Protein AF-A0A7S3XIJ3-F1 (afdb_monomer)

Nearest PDB structures (foldseek):
  4q20-assembly1_B  TM=5.653E-01  e=4.670E+00  Caulobacter vibrioides CB15

Solvent-accessible surface area (backbone atoms only — not comparable to full-atom values): 7929 Å² total; per-residue (Å²): 134,87,88,84,84,89,83,90,80,82,84,78,81,82,76,80,78,77,77,76,78,75,74,78,77,72,75,81,76,83,74,66,54,58,26,69,72,95,55,13,61,53,38,16,59,71,63,77,19,59,22,26,82,87,63,49,36,40,90,46,45,41,74,44,96,88,66,49,64,42,47,46,69,57,55,50,51,51,52,52,52,38,53,75,66,52,42,56,53,52,52,17,42,53,52,27,33,62,76,66,67,63,71,83,87,72,54,77,56,40,94,49,70,68,16,38,52,41,38,55,45,16,54,66,63,40,73,125

Mean predicted aligned error: 13.49 Å

pLDDT: mean 82.05, std 19.01, range [32.47, 95.94]

Radius of gyration: 39.22 Å; Cα contacts (8 Å, |Δi|>4): 108; chains: 1; bounding box: 99×61×99 Å

Organism: Oxyrrhis marina (NCBI:txid2969)

Structure (mmCIF, N/CA/C/O backbone):
data_AF-A0A7S3XIJ3-F1
#
_entry.id   AF-A0A7S3XIJ3-F1
#
loop_
_atom_site.group_PDB
_atom_site.id
_atom_site.type_symbol
_atom_site.label_atom_id
_atom_site.label_alt_id
_atom_site.label_comp_id
_atom_site.label_asym_id
_atom_site.label_entity_id
_atom_site.label_seq_id
_atom_site.pdbx_PDB_ins_code
_atom_site.Cartn_x
_atom_site.Cartn_y
_atom_site.Cartn_z
_atom_site.occupancy
_atom_site.B_iso_or_equiv
_atom_site.auth_seq_id
_atom_site.auth_comp_id
_atom_site.auth_asym_id
_atom_site.auth_atom_id
_atom_site.pdbx_PDB_model_num
ATOM 1 N N . VAL A 1 1 ? -79.734 -50.637 76.250 1.00 38.38 1 VAL A N 1
ATOM 2 C CA . VAL A 1 1 ? -79.473 -50.851 74.804 1.00 38.38 1 VAL A CA 1
ATOM 3 C C . VAL A 1 1 ? -78.787 -49.604 74.238 1.00 38.38 1 VAL A C 1
ATOM 5 O O . VAL A 1 1 ? -79.315 -48.532 74.467 1.00 38.38 1 VAL A O 1
ATOM 8 N N . ALA A 1 2 ? -77.612 -49.782 73.600 1.00 36.84 2 ALA A N 1
ATOM 9 C CA . ALA A 1 2 ? -76.870 -48.919 72.639 1.00 36.84 2 ALA A CA 1
ATOM 10 C C . ALA A 1 2 ? -76.694 -47.396 72.928 1.00 36.84 2 ALA A C 1
ATOM 12 O O . ALA A 1 2 ? -77.665 -46.667 73.012 1.00 36.84 2 ALA A O 1
ATOM 13 N N . ARG A 1 3 ? -75.491 -46.847 73.193 1.00 32.47 3 ARG A N 1
ATOM 14 C CA . ARG A 1 3 ? -74.257 -46.618 72.379 1.00 32.47 3 ARG A CA 1
ATOM 15 C C . ARG A 1 3 ? -74.198 -45.268 71.607 1.00 32.47 3 ARG A C 1
ATOM 17 O O . ARG A 1 3 ? -74.829 -45.115 70.576 1.00 32.47 3 ARG A O 1
ATOM 24 N N . VAL A 1 4 ? -73.258 -44.419 72.063 1.00 36.34 4 VAL A N 1
ATOM 25 C CA . VAL A 1 4 ? -72.170 -43.737 71.305 1.00 36.34 4 VAL A CA 1
ATOM 26 C C . VAL A 1 4 ? -72.453 -42.461 70.475 1.00 36.34 4 VAL A C 1
ATOM 28 O O . VAL A 1 4 ? -72.958 -42.493 69.363 1.00 36.34 4 VAL A O 1
ATOM 31 N N . ALA A 1 5 ? -71.969 -41.346 71.042 1.00 39.09 5 ALA A N 1
ATOM 32 C CA . ALA A 1 5 ? -71.042 -40.319 70.526 1.00 39.09 5 ALA A CA 1
ATOM 33 C C . ALA A 1 5 ? -70.918 -39.979 69.012 1.00 39.09 5 ALA A C 1
ATOM 35 O O . ALA A 1 5 ? -70.532 -40.797 68.185 1.00 39.09 5 ALA A O 1
ATOM 36 N N . THR A 1 6 ? -71.110 -38.675 68.751 1.00 44.34 6 THR A N 1
ATOM 37 C CA . THR A 1 6 ? -70.380 -37.726 67.871 1.00 44.34 6 THR A CA 1
ATOM 38 C C . THR A 1 6 ? -69.644 -38.221 66.613 1.00 44.34 6 THR A C 1
ATOM 40 O O . THR A 1 6 ? -68.709 -39.011 66.685 1.00 44.34 6 THR A O 1
ATOM 43 N N . LYS A 1 7 ? -69.881 -37.541 65.471 1.00 40.59 7 LYS A N 1
ATOM 44 C CA . LYS A 1 7 ? -68.792 -37.134 64.554 1.00 40.59 7 LYS A CA 1
ATOM 45 C C . LYS A 1 7 ? -69.167 -35.993 63.596 1.00 40.59 7 LYS A C 1
ATOM 47 O O . LYS A 1 7 ? -70.027 -36.107 62.732 1.00 40.59 7 LYS A O 1
ATOM 52 N N . LYS A 1 8 ? -68.424 -34.896 63.756 1.00 44.09 8 LYS A N 1
ATOM 53 C CA . LYS A 1 8 ? -68.287 -33.729 62.875 1.00 44.09 8 LYS A CA 1
ATOM 54 C C . LYS A 1 8 ? -67.557 -34.173 61.598 1.00 44.09 8 LYS A C 1
ATOM 56 O O . LYS A 1 8 ? -66.467 -34.732 61.706 1.00 44.09 8 LYS A O 1
ATOM 61 N N . VAL A 1 9 ? -68.100 -33.909 60.408 1.00 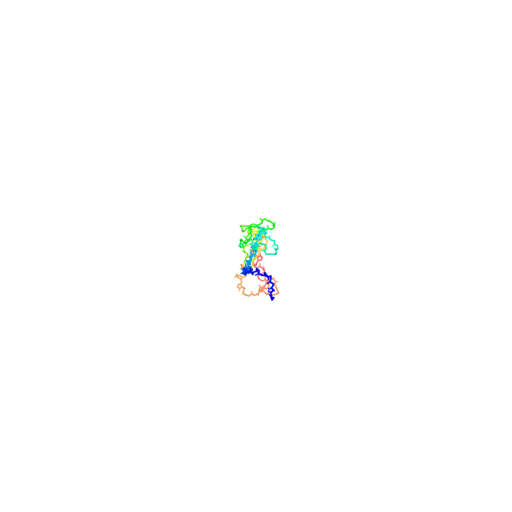41.34 9 VAL A N 1
ATOM 62 C CA . VAL A 1 9 ? -67.393 -34.153 59.136 1.00 41.34 9 VAL A CA 1
ATOM 63 C C . VAL A 1 9 ? -67.288 -32.844 58.362 1.00 41.34 9 VAL A C 1
ATOM 65 O O . VAL A 1 9 ? -68.201 -32.418 57.662 1.00 41.34 9 VAL A O 1
ATOM 68 N N . THR A 1 10 ? -66.146 -32.181 58.516 1.00 41.97 10 THR A N 1
ATOM 69 C CA . THR A 1 10 ? -65.728 -31.027 57.722 1.00 41.97 10 THR A CA 1
ATOM 70 C C . THR A 1 10 ? -65.291 -31.502 56.333 1.00 41.97 10 THR A C 1
ATOM 72 O O . THR A 1 10 ? -64.277 -32.184 56.178 1.00 41.97 10 THR A O 1
ATOM 75 N N . LYS A 1 11 ? -66.050 -31.149 55.285 1.00 42.94 11 LYS A N 1
ATOM 76 C CA . LYS A 1 11 ? -65.648 -31.413 53.894 1.00 42.94 11 LYS A CA 1
ATOM 77 C C . LYS A 1 11 ? -64.495 -30.481 53.506 1.00 42.94 11 LYS A C 1
ATOM 79 O O . LYS A 1 11 ? -64.640 -29.269 53.385 1.00 42.94 11 LYS A O 1
ATOM 84 N N . LYS A 1 12 ? -63.329 -31.098 53.346 1.00 38.62 12 LYS A N 1
ATOM 85 C CA . LYS A 1 12 ? -62.027 -30.536 52.979 1.00 38.62 12 LYS A CA 1
ATOM 86 C C . LYS A 1 12 ? -62.097 -29.880 51.591 1.00 38.62 12 LYS A C 1
ATOM 88 O O . LYS A 1 12 ? -62.254 -30.570 50.588 1.00 38.62 12 LYS A O 1
ATOM 93 N N . ALA A 1 13 ? -61.956 -28.557 51.529 1.00 44.12 13 ALA A N 1
ATOM 94 C CA . ALA A 1 13 ? -61.817 -27.820 50.277 1.00 44.12 13 ALA A CA 1
ATOM 95 C C . ALA A 1 13 ? -60.498 -28.204 49.580 1.00 44.12 13 ALA A C 1
ATOM 97 O O . ALA A 1 13 ? -59.405 -27.859 50.032 1.00 44.12 13 ALA A O 1
ATOM 98 N N . THR A 1 14 ? -60.584 -28.923 48.463 1.00 42.72 14 THR A N 1
ATOM 99 C CA . THR A 1 14 ? -59.446 -29.207 47.583 1.00 42.72 14 THR A CA 1
ATOM 100 C C . THR A 1 14 ? -59.042 -27.941 46.831 1.00 42.72 14 THR A C 1
ATOM 102 O O . THR A 1 14 ? -59.521 -27.665 45.732 1.00 42.72 14 THR A O 1
ATOM 105 N N . ARG A 1 15 ? -58.134 -27.150 47.414 1.00 46.88 15 ARG A N 1
ATOM 106 C CA . ARG A 1 15 ? -57.415 -26.087 46.698 1.00 46.88 15 ARG A CA 1
ATOM 107 C C . ARG A 1 15 ? -56.487 -26.726 45.657 1.00 46.88 15 ARG A C 1
ATOM 109 O O . ARG A 1 15 ? -55.413 -27.213 46.003 1.00 46.88 15 ARG A O 1
ATOM 116 N N . LYS A 1 16 ? -56.866 -26.697 44.373 1.00 47.78 16 LYS A N 1
ATOM 117 C CA . LYS A 1 16 ? -55.919 -26.899 43.262 1.00 47.78 16 LYS A CA 1
ATOM 118 C C . LYS A 1 16 ? -54.928 -25.735 43.277 1.00 47.78 16 LYS A C 1
ATOM 120 O O . LYS A 1 16 ? -55.227 -24.642 42.808 1.00 47.78 16 LYS A O 1
ATOM 125 N N . ALA A 1 17 ? -53.753 -25.967 43.851 1.00 47.28 17 ALA A N 1
ATOM 126 C CA . ALA A 1 17 ? -52.638 -25.039 43.782 1.00 47.28 17 ALA A CA 1
ATOM 127 C C . ALA A 1 17 ? -52.127 -24.986 42.335 1.00 47.28 17 ALA A C 1
ATOM 129 O O . ALA A 1 17 ? -51.296 -25.792 41.917 1.00 47.28 17 ALA A O 1
ATOM 130 N N . THR A 1 18 ? -52.625 -24.033 41.550 1.00 51.09 18 THR A N 1
ATOM 131 C CA . THR A 1 18 ? -51.971 -23.613 40.310 1.00 51.09 18 THR A CA 1
ATOM 132 C C . THR A 1 18 ? -50.581 -23.104 40.675 1.00 51.09 18 THR A C 1
ATOM 134 O O . THR A 1 18 ? -50.433 -21.984 41.169 1.00 51.09 18 THR A O 1
ATOM 137 N N . LYS A 1 19 ? -49.550 -23.933 40.470 1.00 53.47 19 LYS A N 1
ATOM 138 C CA . LYS A 1 19 ? -48.154 -23.496 40.540 1.00 53.47 19 LYS A CA 1
ATOM 139 C C . LYS A 1 19 ? -47.966 -22.409 39.481 1.00 53.47 19 LYS A C 1
ATOM 141 O O . LYS A 1 19 ? -47.765 -22.708 38.308 1.00 53.47 19 LYS A O 1
ATOM 146 N N . LYS A 1 20 ? -48.044 -21.137 39.888 1.00 53.41 20 LYS A N 1
ATOM 147 C CA . LYS A 1 20 ? -47.540 -20.014 39.092 1.00 53.41 20 LYS A CA 1
ATOM 148 C C . LYS A 1 20 ? -46.054 -20.278 38.883 1.00 53.41 20 LYS A C 1
ATOM 150 O O . LYS A 1 20 ? -45.250 -20.055 39.784 1.00 53.41 20 LYS A O 1
ATOM 155 N N . VAL A 1 21 ? -45.694 -20.778 37.704 1.00 54.50 21 VAL A N 1
ATOM 156 C CA . VAL A 1 21 ? -44.312 -20.783 37.231 1.00 54.50 21 VAL A CA 1
ATOM 157 C C . VAL A 1 21 ? -43.947 -19.319 37.040 1.00 54.50 21 VAL A C 1
ATOM 159 O O . VAL A 1 21 ? -44.195 -18.717 35.997 1.00 54.50 21 VAL A O 1
ATOM 162 N N . THR A 1 22 ? -43.429 -18.704 38.096 1.00 56.06 22 THR A N 1
ATOM 163 C CA . THR A 1 22 ? -42.833 -17.381 38.031 1.00 56.06 22 THR A CA 1
ATOM 164 C C . THR A 1 22 ? -41.620 -17.507 37.119 1.00 56.06 22 THR A C 1
ATOM 166 O O . THR A 1 22 ? -40.543 -17.942 37.525 1.00 56.06 22 THR A O 1
ATOM 169 N N . LYS A 1 23 ? -41.795 -17.180 35.831 1.00 63.25 23 LYS A N 1
ATOM 170 C CA . LYS A 1 23 ? -40.672 -16.977 34.916 1.00 63.25 23 LYS A CA 1
ATOM 171 C C . LYS A 1 23 ? -39.785 -15.926 35.578 1.00 63.25 23 LYS A C 1
ATOM 173 O O . LYS A 1 23 ? -40.146 -14.753 35.611 1.00 63.25 23 LYS A O 1
ATOM 178 N N . LYS A 1 24 ? -38.651 -16.344 36.152 1.00 62.22 24 LYS A N 1
ATOM 179 C CA . LYS A 1 24 ? -37.602 -15.431 36.615 1.00 62.22 24 LYS A CA 1
ATOM 180 C C . LYS A 1 24 ? -37.187 -14.599 35.405 1.00 62.22 24 LYS A C 1
ATOM 182 O O . LYS A 1 24 ? -36.407 -15.061 34.573 1.00 62.22 24 LYS A O 1
ATOM 187 N N . VAL A 1 25 ? -37.730 -13.390 35.294 1.00 61.62 25 VAL A N 1
ATOM 188 C CA . VAL A 1 25 ? -37.297 -12.401 34.313 1.00 61.62 25 VAL A CA 1
ATOM 189 C C . VAL A 1 25 ? -35.879 -12.022 34.722 1.00 61.62 25 VAL A C 1
ATOM 191 O O . VAL A 1 25 ? -35.660 -11.243 35.648 1.00 61.62 25 VAL A O 1
ATOM 194 N N . LYS A 1 26 ? -34.884 -12.668 34.110 1.00 67.81 26 LYS A N 1
ATOM 195 C CA . LYS A 1 26 ? -33.483 -12.314 34.334 1.00 67.81 26 LYS A CA 1
ATOM 196 C C . LYS A 1 26 ? -33.315 -10.874 33.846 1.00 67.81 26 LYS A C 1
ATOM 198 O O . LYS A 1 26 ? -33.536 -10.610 32.667 1.00 67.81 26 LYS A O 1
ATOM 203 N N . LYS A 1 27 ? -32.937 -9.951 34.741 1.00 65.38 27 LYS A N 1
ATOM 204 C CA . LYS A 1 27 ? -32.551 -8.578 34.372 1.00 65.38 27 LYS A CA 1
ATOM 205 C C . LYS A 1 27 ? -31.572 -8.646 33.197 1.00 65.38 27 LYS A C 1
ATOM 207 O O . LYS A 1 27 ? -30.576 -9.372 33.268 1.00 65.38 27 LYS A O 1
ATOM 212 N N . ALA A 1 28 ? -31.861 -7.910 32.125 1.00 65.56 28 ALA A N 1
ATOM 213 C CA . ALA A 1 28 ? -30.972 -7.825 30.976 1.00 65.56 28 ALA A CA 1
ATOM 214 C C . ALA A 1 28 ? -29.583 -7.370 31.455 1.00 65.56 28 ALA A C 1
ATOM 216 O O . ALA A 1 28 ? -29.443 -6.319 32.084 1.00 65.56 28 ALA A O 1
ATOM 217 N N . LYS A 1 29 ? -28.548 -8.183 31.208 1.00 68.44 29 LYS A N 1
ATOM 218 C CA . LYS A 1 29 ? -27.172 -7.812 31.559 1.00 68.44 29 LYS A CA 1
ATOM 219 C C . LYS A 1 29 ? -26.799 -6.551 30.782 1.00 68.44 29 LYS A C 1
ATOM 221 O O . LYS A 1 29 ? -26.928 -6.526 29.559 1.00 68.44 29 LYS A O 1
ATOM 226 N N . ARG A 1 30 ? -26.289 -5.530 31.481 1.00 74.50 30 ARG A N 1
ATOM 227 C CA . ARG A 1 30 ? -25.751 -4.314 30.859 1.00 74.50 30 ARG A CA 1
ATOM 228 C C . ARG A 1 30 ? -24.652 -4.705 29.872 1.00 74.50 30 ARG A C 1
ATOM 230 O O . ARG A 1 30 ? -23.563 -5.125 30.263 1.00 74.50 30 ARG A O 1
ATOM 237 N N . VAL A 1 31 ? -24.947 -4.585 28.583 1.00 71.75 31 VAL A N 1
ATOM 238 C CA . VAL A 1 31 ? -23.994 -4.882 27.516 1.00 71.75 31 VAL A CA 1
ATOM 239 C C . VAL A 1 31 ? -22.879 -3.838 27.588 1.00 71.75 31 VAL A C 1
ATOM 241 O O . VAL A 1 31 ? -23.144 -2.638 27.587 1.00 71.75 31 VAL A O 1
ATOM 244 N N . SER A 1 32 ? -21.619 -4.272 27.691 1.00 84.38 32 SER A N 1
ATOM 245 C CA . SER A 1 32 ? -20.491 -3.336 27.788 1.00 84.38 32 SER A CA 1
ATOM 246 C C . SER A 1 32 ? -20.461 -2.384 26.586 1.00 84.38 32 SER A C 1
ATOM 248 O O . SER A 1 32 ? -20.627 -2.825 25.448 1.00 84.38 32 SER A O 1
ATOM 250 N N . LYS A 1 33 ? -20.220 -1.089 26.816 1.00 88.25 33 LYS A N 1
ATOM 251 C CA . LYS A 1 33 ? -20.134 -0.090 25.734 1.00 88.25 33 LYS A CA 1
ATOM 252 C C . LYS A 1 33 ? -18.806 -0.175 24.963 1.00 88.25 33 LYS A C 1
ATOM 254 O O . LYS A 1 33 ? -18.746 0.123 23.772 1.00 88.25 33 LYS A O 1
ATOM 259 N N . THR A 1 34 ? -17.765 -0.677 25.633 1.00 92.06 34 THR A N 1
ATOM 260 C CA . THR A 1 34 ? -16.417 -0.880 25.087 1.00 92.06 34 THR A CA 1
ATOM 261 C C . THR A 1 34 ? -16.249 -2.279 24.483 1.00 92.06 34 THR A C 1
ATOM 263 O O . THR A 1 34 ? -16.500 -3.292 25.143 1.00 92.06 34 THR A O 1
ATOM 266 N N . ALA A 1 35 ? -15.771 -2.343 23.241 1.00 92.06 35 ALA A N 1
ATOM 267 C CA . ALA A 1 35 ? -15.401 -3.566 22.543 1.00 92.06 35 ALA A CA 1
ATOM 268 C C . ALA A 1 35 ? -13.997 -4.038 22.947 1.00 92.06 35 ALA A C 1
ATOM 270 O O . ALA A 1 35 ? -13.042 -3.259 22.909 1.00 92.06 35 ALA A O 1
ATOM 271 N N . ARG A 1 36 ? -13.872 -5.327 23.279 1.00 90.62 36 ARG A N 1
ATOM 272 C CA . ARG A 1 36 ? -12.619 -6.010 23.640 1.00 90.62 36 ARG A CA 1
ATOM 273 C C . ARG A 1 36 ? -12.351 -7.182 22.686 1.00 90.62 36 ARG A C 1
ATOM 275 O O . ARG A 1 36 ? -13.267 -7.653 22.013 1.00 90.62 36 ARG A O 1
ATOM 282 N N . GLY A 1 37 ? -11.103 -7.646 22.638 1.00 91.19 37 GLY A N 1
ATOM 283 C CA . GLY A 1 37 ? -10.687 -8.821 21.862 1.00 91.19 37 GLY A CA 1
ATOM 284 C C . GLY A 1 37 ? -10.395 -8.560 20.378 1.00 91.19 37 GLY A C 1
ATOM 285 O O . GLY A 1 37 ? -10.452 -7.428 19.892 1.00 91.19 37 GLY A O 1
ATOM 286 N N . LYS A 1 38 ? -10.086 -9.639 19.642 1.00 89.31 38 LYS A N 1
ATOM 287 C CA . LYS A 1 38 ? -9.607 -9.599 18.242 1.00 89.31 38 LYS A CA 1
ATOM 288 C C . LYS A 1 38 ? -10.576 -8.894 17.281 1.00 89.31 38 LYS A C 1
ATOM 290 O O . LYS A 1 38 ? -10.147 -8.206 16.358 1.00 89.31 38 LYS A O 1
ATOM 295 N N . LEU A 1 39 ? -11.882 -9.015 17.523 1.00 92.31 39 LEU A N 1
ATOM 296 C CA . LEU A 1 39 ? -12.937 -8.444 16.677 1.00 92.31 39 LEU A CA 1
ATOM 297 C C . LEU A 1 39 ? -13.410 -7.053 17.127 1.00 92.31 39 LEU A C 1
ATOM 299 O O . LEU A 1 39 ? -14.394 -6.550 16.586 1.00 92.31 39 LEU A O 1
ATOM 303 N N . ALA A 1 40 ? -12.726 -6.400 18.075 1.00 93.88 40 ALA A N 1
ATOM 304 C CA . ALA A 1 40 ? -13.186 -5.138 18.658 1.00 93.88 40 ALA A CA 1
ATOM 305 C C . ALA A 1 40 ? -13.469 -4.052 17.607 1.00 93.88 40 ALA A C 1
ATOM 307 O O . ALA A 1 40 ? -14.546 -3.458 17.606 1.00 93.88 40 ALA A O 1
ATOM 308 N 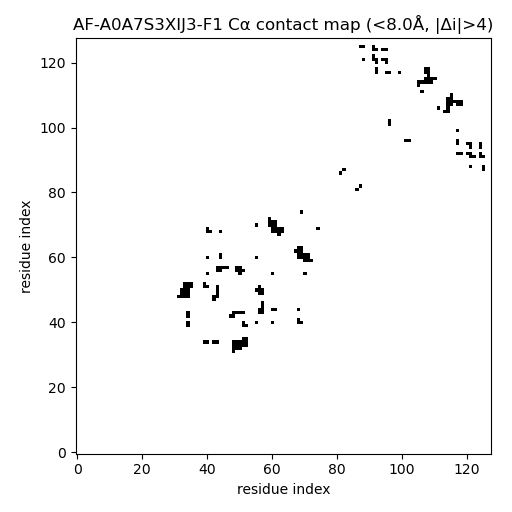N . LYS A 1 41 ? -12.543 -3.842 16.662 1.00 92.94 41 LYS A N 1
ATOM 309 C CA . LYS A 1 41 ? -12.714 -2.866 15.570 1.00 92.94 41 LYS A CA 1
ATOM 310 C C . LYS A 1 41 ? -13.907 -3.212 14.677 1.00 92.94 41 LYS A C 1
ATOM 312 O O . LYS A 1 41 ? -14.664 -2.326 14.305 1.00 92.94 41 LYS A O 1
ATOM 317 N N . SER A 1 42 ? -14.122 -4.494 14.373 1.00 94.31 42 SER A N 1
ATOM 318 C CA . SER A 1 42 ? -15.285 -4.910 13.582 1.00 94.31 42 SER A CA 1
ATOM 319 C C . SER A 1 42 ? -16.598 -4.739 14.344 1.00 94.31 42 SER A C 1
ATOM 321 O O . SER A 1 42 ? -17.592 -4.377 13.723 1.00 94.31 42 SER A O 1
ATOM 323 N N . ALA A 1 43 ? -16.625 -5.008 15.650 1.00 93.56 43 ALA A N 1
ATOM 324 C CA . ALA A 1 43 ? -17.824 -4.848 16.468 1.00 93.56 43 ALA A CA 1
ATOM 325 C C . ALA A 1 43 ? -18.248 -3.377 16.562 1.00 93.56 43 ALA A C 1
ATOM 327 O O . ALA A 1 43 ? -19.432 -3.083 16.434 1.00 93.56 43 ALA A O 1
ATOM 328 N N . VAL A 1 44 ? -17.280 -2.469 16.721 1.00 95.50 44 VAL A N 1
ATOM 329 C CA . VAL A 1 44 ? -17.520 -1.018 16.725 1.00 95.50 44 VAL A CA 1
ATOM 330 C C . VAL A 1 44 ? -17.952 -0.525 15.349 1.00 95.50 44 VAL A C 1
ATOM 332 O O . VAL A 1 44 ? -18.936 0.192 15.242 1.00 95.50 44 VAL A O 1
ATOM 335 N N . PHE A 1 45 ? -17.278 -0.960 14.282 1.00 94.75 45 PHE A N 1
ATOM 336 C CA . PHE A 1 45 ? -17.641 -0.570 12.918 1.00 94.75 45 PHE A CA 1
ATOM 337 C C . PHE A 1 45 ? -19.057 -1.024 12.524 1.00 94.75 45 PHE A C 1
ATOM 339 O O . PHE A 1 45 ? -19.745 -0.322 11.798 1.00 94.75 45 PHE A O 1
ATOM 346 N N . LYS A 1 46 ? -19.513 -2.175 13.039 1.00 93.12 46 LYS A N 1
ATOM 347 C CA . LYS A 1 46 ? -20.886 -2.683 12.865 1.00 93.12 46 LYS A CA 1
ATOM 348 C C . LYS A 1 46 ? -21.907 -2.062 13.835 1.00 93.12 46 LYS A C 1
ATOM 350 O O . LYS A 1 46 ? -23.041 -2.519 13.866 1.00 93.12 46 LYS A O 1
ATOM 355 N N . GLY A 1 47 ? -21.506 -1.122 14.694 1.00 91.56 47 GLY A N 1
ATOM 356 C CA . GLY A 1 47 ? -22.396 -0.474 15.666 1.00 91.56 47 GLY A CA 1
ATOM 357 C C . GLY A 1 47 ? -22.796 -1.330 16.875 1.00 91.56 47 GLY A C 1
ATOM 358 O O . GLY A 1 47 ? -23.581 -0.889 17.705 1.00 91.56 47 GLY A O 1
ATOM 359 N N . ARG A 1 48 ? -22.237 -2.537 17.051 1.00 90.06 48 ARG A N 1
ATOM 360 C CA . ARG A 1 48 ? -22.549 -3.412 18.206 1.00 90.06 48 ARG A CA 1
ATOM 361 C C . ARG A 1 48 ? -22.022 -2.859 19.534 1.00 90.06 48 ARG A C 1
ATOM 363 O O . ARG A 1 48 ? -22.394 -3.337 20.604 1.00 90.06 48 ARG A O 1
ATOM 370 N N . LYS A 1 49 ? -21.054 -1.947 19.454 1.00 91.06 49 LYS A N 1
ATOM 371 C CA . LYS A 1 49 ? -20.318 -1.327 20.558 1.00 91.06 49 LYS A CA 1
ATOM 372 C C . LYS A 1 49 ? -19.976 0.102 20.146 1.00 91.06 49 LYS A C 1
ATOM 374 O O . LYS A 1 49 ? -19.806 0.367 18.962 1.00 91.06 49 LYS A O 1
ATOM 379 N N . GLU A 1 50 ? -19.816 0.999 21.108 1.00 92.75 50 GLU A N 1
ATOM 380 C CA . GLU A 1 50 ? -19.545 2.414 20.821 1.00 92.75 50 GLU A CA 1
ATOM 381 C C . GLU A 1 50 ? -18.068 2.669 20.507 1.00 92.75 50 GLU A C 1
ATOM 383 O O . GLU A 1 50 ? -17.738 3.398 19.575 1.00 92.75 50 GLU A O 1
ATOM 388 N N . LYS A 1 51 ? -17.171 2.072 21.301 1.00 93.94 51 LYS A N 1
ATOM 389 C CA . LYS A 1 51 ? -15.729 2.330 21.228 1.00 93.94 51 LYS A CA 1
ATOM 390 C C . LYS A 1 51 ? -14.903 1.082 21.482 1.00 93.94 51 LYS A C 1
ATOM 392 O O . LYS A 1 51 ? -15.347 0.156 22.155 1.00 93.94 51 LYS A O 1
ATOM 397 N N . THR A 1 52 ? -13.688 1.045 20.953 1.00 94.88 52 THR A N 1
ATOM 398 C CA . THR A 1 52 ? -12.699 0.003 21.288 1.00 94.88 52 THR A CA 1
ATOM 399 C C . THR A 1 52 ? -11.991 0.320 22.612 1.00 94.88 52 THR A C 1
ATOM 401 O O . THR A 1 52 ? -12.136 1.423 23.135 1.00 94.88 52 THR A O 1
ATOM 404 N N . VAL A 1 53 ? -11.202 -0.618 23.154 1.00 92.19 53 VAL A N 1
ATOM 405 C CA . VAL A 1 53 ? -10.362 -0.370 24.350 1.00 92.19 53 VAL A CA 1
ATOM 406 C C . VAL A 1 53 ? -9.462 0.857 24.177 1.00 92.19 53 VAL A C 1
ATOM 408 O O . VAL A 1 53 ? -9.343 1.650 25.098 1.00 92.19 53 VAL A O 1
ATOM 411 N N . GLY A 1 54 ? -8.907 1.059 22.978 1.00 89.19 54 GLY A N 1
ATOM 412 C CA . GLY A 1 54 ? -8.088 2.229 22.638 1.00 89.19 54 GLY A CA 1
ATOM 413 C C . GLY A 1 54 ? -8.886 3.468 22.217 1.00 89.19 54 GLY A C 1
ATOM 414 O O . GLY A 1 54 ? -8.347 4.319 21.523 1.00 89.19 54 GLY A O 1
ATOM 415 N N . GLY A 1 55 ? -10.183 3.540 22.528 1.00 92.94 55 GLY A N 1
ATOM 416 C CA . GLY A 1 55 ? -11.010 4.731 22.305 1.00 92.94 55 GLY A CA 1
ATOM 417 C C . GLY A 1 55 ? -11.525 4.953 20.878 1.00 92.94 55 GLY A C 1
ATOM 418 O O . GLY A 1 55 ? -12.354 5.834 20.688 1.00 92.94 55 GLY A O 1
ATOM 419 N N . LEU A 1 56 ? -11.118 4.145 19.890 1.00 95.00 56 LEU A N 1
ATOM 420 C CA . LEU A 1 56 ? -11.573 4.314 18.498 1.00 95.00 56 LEU A CA 1
ATOM 421 C C . LEU A 1 56 ? -13.085 4.100 18.363 1.00 95.00 56 LEU A C 1
ATOM 423 O O . LEU A 1 56 ? -13.582 3.052 18.799 1.00 95.00 56 LEU A O 1
ATOM 427 N N . LYS A 1 57 ? -13.766 5.047 17.707 1.00 95.19 57 LYS A N 1
ATOM 428 C CA . LYS A 1 57 ? -15.183 4.987 17.318 1.00 95.19 57 LYS A CA 1
ATOM 429 C C . LYS A 1 57 ? -15.335 4.510 15.871 1.00 95.19 57 LYS A C 1
ATOM 431 O O . LYS A 1 57 ? -14.357 4.396 15.132 1.00 95.19 57 LYS A O 1
ATOM 436 N N . ALA A 1 58 ? -16.569 4.248 15.439 1.00 92.44 58 ALA A N 1
ATOM 437 C CA . ALA A 1 58 ? -16.854 3.841 14.059 1.00 92.44 58 ALA A CA 1
ATOM 438 C C . ALA A 1 58 ? -16.382 4.884 13.024 1.00 92.44 58 ALA A C 1
ATOM 440 O O . ALA A 1 58 ? -15.854 4.508 11.979 1.00 92.44 58 ALA A O 1
ATOM 441 N N . SER A 1 59 ? -16.474 6.178 13.357 1.00 93.75 59 SER A N 1
ATOM 442 C CA . SER A 1 59 ? -15.981 7.304 12.548 1.00 93.75 59 SER A CA 1
ATOM 443 C C . SER A 1 59 ? -14.488 7.229 12.240 1.00 93.75 59 SER A C 1
ATOM 445 O O . SER A 1 59 ? -14.055 7.702 11.191 1.00 93.75 59 SER A O 1
ATOM 447 N N . ASP A 1 60 ? -13.702 6.614 13.122 1.00 93.62 60 ASP A N 1
ATOM 448 C CA . ASP A 1 60 ? -12.240 6.564 13.032 1.00 93.62 60 ASP A CA 1
ATOM 449 C C . ASP A 1 60 ? -11.754 5.300 12.325 1.00 93.62 60 ASP A C 1
ATOM 451 O O . ASP A 1 60 ? -10.549 5.098 12.142 1.00 93.62 60 ASP A O 1
ATOM 455 N N . LEU A 1 61 ? -12.681 4.424 11.940 1.00 95.94 61 LEU A N 1
ATOM 456 C CA . LEU A 1 61 ? -12.416 3.144 11.310 1.00 95.94 61 LEU A CA 1
ATOM 457 C C . LEU A 1 61 ? -12.800 3.185 9.828 1.00 95.94 61 LEU A C 1
ATOM 459 O O . LEU A 1 61 ? -13.658 3.948 9.388 1.00 95.94 61 LEU A O 1
ATOM 463 N N . MET A 1 62 ? -12.129 2.356 9.038 1.00 95.44 62 MET A N 1
ATOM 464 C CA . MET A 1 62 ? -12.459 2.118 7.637 1.00 95.44 62 MET A CA 1
ATOM 465 C C . MET A 1 62 ? -12.188 0.660 7.266 1.00 95.44 62 MET A C 1
ATOM 467 O O . MET A 1 62 ? -11.372 -0.018 7.899 1.00 95.44 62 MET A O 1
ATOM 471 N N . LYS A 1 63 ? -12.855 0.186 6.213 1.00 95.00 63 LYS A N 1
ATOM 472 C CA . LYS A 1 63 ? -12.628 -1.138 5.631 1.00 95.00 63 LYS A CA 1
ATOM 473 C C . LYS A 1 63 ? -11.550 -1.049 4.547 1.00 95.00 63 LYS A C 1
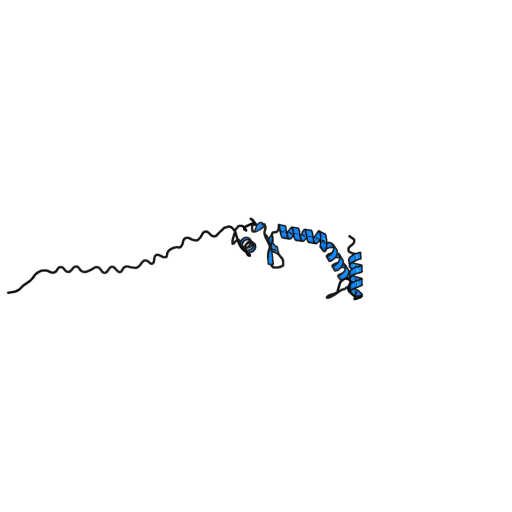ATOM 475 O O . LYS A 1 63 ? -11.648 -0.226 3.643 1.00 95.00 63 LYS A O 1
ATOM 480 N N . SER A 1 64 ? -10.510 -1.877 4.647 1.00 94.56 64 SER A N 1
ATOM 481 C CA . SER A 1 64 ? -9.494 -2.026 3.599 1.00 94.56 64 SER A CA 1
ATOM 482 C C . SER A 1 64 ? -10.029 -2.844 2.418 1.00 94.56 64 SER A C 1
ATOM 484 O O . SER A 1 64 ? -11.034 -3.545 2.541 1.00 94.56 64 SER A O 1
ATOM 486 N N . LYS A 1 65 ? -9.304 -2.840 1.289 1.00 90.50 65 LYS A N 1
ATOM 487 C CA . LYS A 1 65 ? -9.630 -3.683 0.122 1.00 90.50 65 LYS A CA 1
ATOM 488 C C . LYS A 1 65 ? -9.672 -5.182 0.459 1.00 90.50 65 LYS A C 1
ATOM 490 O O . LYS A 1 65 ? -10.506 -5.899 -0.069 1.00 90.50 65 LYS A O 1
ATOM 495 N N . SER A 1 66 ? -8.831 -5.637 1.390 1.00 91.94 66 SER A N 1
ATOM 496 C CA . SER A 1 66 ? -8.828 -7.015 1.908 1.00 91.94 66 SER A CA 1
ATOM 497 C C . SER A 1 66 ? -9.943 -7.314 2.923 1.00 91.94 66 SER A C 1
ATOM 499 O O . SER A 1 66 ? -9.960 -8.377 3.531 1.00 91.94 66 SER A O 1
ATOM 501 N N . GLY A 1 67 ? -10.852 -6.366 3.173 1.00 91.81 67 GLY A N 1
ATOM 502 C CA . GLY A 1 67 ? -11.967 -6.522 4.107 1.00 91.81 67 GLY A CA 1
ATOM 503 C C . GLY A 1 67 ? -11.618 -6.314 5.583 1.00 91.81 67 GLY A C 1
ATOM 504 O O . GLY A 1 67 ? -12.512 -6.354 6.430 1.00 91.81 67 GLY A O 1
ATOM 505 N N . LYS A 1 68 ? -10.352 -6.034 5.913 1.00 93.69 68 LYS A N 1
ATOM 506 C CA . LYS A 1 68 ? -9.903 -5.779 7.286 1.00 93.69 68 LYS A CA 1
ATOM 507 C C . LYS A 1 68 ? -10.334 -4.388 7.749 1.00 93.69 68 LYS A C 1
ATOM 509 O O . LYS A 1 68 ? -10.138 -3.400 7.046 1.00 93.69 68 LYS A O 1
ATOM 514 N N . ILE A 1 69 ? -10.867 -4.296 8.968 1.00 95.44 69 ILE A N 1
ATOM 515 C CA . ILE A 1 69 ? -11.177 -3.004 9.591 1.00 95.44 69 ILE A CA 1
ATOM 516 C C . ILE A 1 69 ? -9.916 -2.441 10.250 1.00 95.44 69 ILE A C 1
ATOM 518 O O . ILE A 1 69 ? -9.364 -3.024 11.189 1.00 95.44 69 ILE A O 1
ATOM 522 N N . VAL A 1 70 ? -9.466 -1.293 9.758 1.00 94.81 70 VAL A N 1
ATOM 523 C CA . VAL A 1 70 ? -8.281 -0.564 10.230 1.00 94.81 70 VAL A CA 1
ATOM 524 C C . VAL A 1 70 ? -8.671 0.850 10.645 1.00 94.81 70 VAL A C 1
ATOM 526 O O . VAL A 1 70 ? -9.757 1.320 10.309 1.00 94.81 70 VAL A O 1
ATOM 529 N N . SER A 1 71 ? -7.808 1.542 11.391 1.00 95.69 71 SER A N 1
ATOM 530 C CA . SER A 1 71 ? -8.056 2.957 11.679 1.00 95.69 71 SER A CA 1
ATOM 531 C C . SER A 1 71 ? -7.750 3.815 10.453 1.00 95.69 71 SER A C 1
ATOM 533 O O . SER A 1 71 ? -6.820 3.533 9.689 1.00 95.69 71 SER A O 1
ATOM 535 N N . LYS A 1 72 ? -8.508 4.899 10.278 1.00 95.38 72 LYS A N 1
ATOM 536 C CA . LYS A 1 72 ? -8.305 5.847 9.181 1.00 95.38 72 LYS A CA 1
ATOM 537 C C . LYS A 1 72 ? -6.907 6.457 9.228 1.00 95.38 72 LYS A C 1
ATOM 539 O O . LYS A 1 72 ? -6.226 6.499 8.206 1.00 95.38 72 LYS A O 1
ATOM 544 N N . LYS A 1 73 ? -6.433 6.818 10.427 1.00 94.06 73 LYS A N 1
ATOM 545 C CA . LYS A 1 73 ? -5.066 7.311 10.667 1.00 94.06 73 LYS A CA 1
ATOM 546 C C . LYS A 1 73 ? -4.003 6.339 10.145 1.00 94.06 73 LYS A C 1
ATOM 548 O O . LYS A 1 73 ? -3.108 6.752 9.409 1.00 94.06 73 LYS A O 1
ATOM 553 N N . GLN A 1 74 ? -4.127 5.049 10.468 1.00 93.38 74 GLN A N 1
ATOM 554 C CA . GLN A 1 74 ? -3.184 4.026 10.010 1.00 93.38 74 GLN A CA 1
ATOM 555 C C . GLN A 1 74 ? -3.219 3.874 8.485 1.00 93.38 74 GLN A C 1
ATOM 557 O O . GLN A 1 74 ? -2.166 3.823 7.852 1.00 93.38 74 GLN A O 1
ATOM 562 N N . SER A 1 75 ? -4.410 3.862 7.87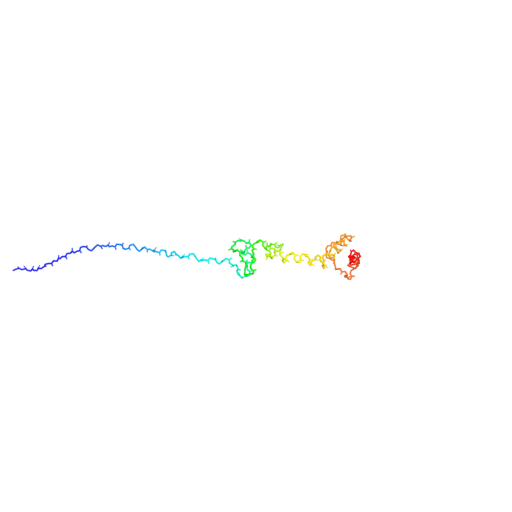9 1.00 94.50 75 SER A N 1
ATOM 563 C CA . SER A 1 75 ? -4.522 3.790 6.420 1.00 94.50 75 SER A CA 1
ATOM 564 C C . SER A 1 75 ? -3.888 4.995 5.726 1.00 94.50 75 SER A C 1
ATOM 566 O O . SER A 1 75 ? -3.246 4.819 4.693 1.00 94.50 75 SER A O 1
ATOM 568 N N . MET A 1 76 ? -4.079 6.209 6.244 1.00 93.88 76 MET A N 1
ATOM 569 C CA . MET A 1 76 ? -3.496 7.414 5.650 1.00 93.88 76 MET A CA 1
ATOM 570 C C . MET A 1 76 ? -1.973 7.419 5.776 1.00 93.88 76 MET A C 1
ATOM 572 O O . MET A 1 76 ? -1.285 7.698 4.798 1.00 93.88 76 MET A O 1
ATOM 576 N N . SER A 1 77 ? -1.439 7.054 6.945 1.00 94.81 77 SER A N 1
ATOM 577 C CA . SER A 1 77 ? 0.008 6.930 7.156 1.00 94.81 77 SER A CA 1
ATOM 578 C C . SER A 1 77 ? 0.636 5.910 6.200 1.00 94.81 77 SER A C 1
ATOM 580 O O . SER A 1 77 ? 1.630 6.217 5.546 1.00 94.81 77 SER A O 1
ATOM 582 N N . ALA A 1 78 ? 0.009 4.743 6.020 1.00 93.00 78 ALA A N 1
ATOM 583 C CA . ALA A 1 78 ? 0.484 3.736 5.074 1.00 93.00 78 ALA A CA 1
ATOM 584 C C . ALA A 1 78 ? 0.515 4.259 3.625 1.00 93.00 78 ALA A C 1
ATOM 586 O O . ALA A 1 78 ? 1.506 4.061 2.924 1.00 93.00 78 ALA A O 1
ATOM 587 N N . LYS A 1 79 ? -0.529 4.979 3.186 1.00 92.19 79 LYS A N 1
ATOM 588 C CA . LYS A 1 79 ? -0.580 5.596 1.847 1.00 92.19 79 LYS A CA 1
ATOM 589 C C . LYS A 1 79 ? 0.514 6.653 1.658 1.00 92.19 79 LYS A C 1
ATOM 591 O O . LYS A 1 79 ? 1.176 6.654 0.623 1.00 92.19 79 LYS A O 1
ATOM 596 N N . LYS A 1 80 ? 0.744 7.506 2.664 1.00 94.00 80 LYS A N 1
ATOM 597 C CA . LYS A 1 80 ? 1.822 8.511 2.654 1.00 94.00 80 LYS A CA 1
ATOM 598 C C . LYS A 1 80 ? 3.202 7.854 2.560 1.00 94.00 80 LYS A C 1
ATOM 600 O O . LYS A 1 80 ? 4.003 8.226 1.707 1.00 94.00 80 LYS A O 1
ATOM 605 N N . ASN A 1 81 ? 3.458 6.828 3.371 1.00 93.44 81 ASN A N 1
ATOM 606 C CA . ASN A 1 81 ? 4.730 6.101 3.360 1.00 93.44 81 ASN A CA 1
ATOM 607 C C . ASN A 1 81 ? 4.972 5.379 2.031 1.00 93.44 81 ASN A C 1
ATOM 609 O O . ASN A 1 81 ? 6.093 5.391 1.521 1.00 93.44 81 ASN A O 1
ATOM 613 N N . PHE A 1 82 ? 3.925 4.783 1.453 1.00 93.12 82 PHE A N 1
ATOM 614 C CA . PHE A 1 82 ? 4.008 4.170 0.133 1.00 93.12 82 PHE A CA 1
ATOM 615 C C . PHE A 1 82 ? 4.394 5.205 -0.925 1.00 93.12 82 PHE A C 1
ATOM 617 O O . PHE A 1 82 ? 5.359 4.982 -1.649 1.00 93.12 82 PHE A O 1
ATOM 624 N N . ALA A 1 83 ? 3.708 6.351 -0.967 1.00 91.12 83 ALA A N 1
ATOM 625 C CA . ALA A 1 83 ? 4.003 7.421 -1.916 1.00 91.12 83 ALA A CA 1
ATOM 626 C C . ALA A 1 83 ? 5.445 7.944 -1.788 1.00 91.12 83 ALA A C 1
ATOM 628 O O . ALA A 1 83 ? 6.107 8.116 -2.806 1.00 91.12 83 ALA A O 1
ATOM 629 N N . LYS A 1 84 ? 5.947 8.116 -0.557 1.00 90.44 84 LYS A N 1
ATOM 630 C CA . LYS A 1 84 ? 7.301 8.627 -0.288 1.00 90.44 84 LYS A CA 1
ATOM 631 C C . LYS A 1 84 ? 8.420 7.659 -0.690 1.00 90.44 84 LYS A C 1
ATOM 633 O O . LYS A 1 84 ? 9.489 8.106 -1.080 1.00 90.44 84 LYS A O 1
ATOM 638 N N . ARG A 1 85 ? 8.218 6.344 -0.535 1.00 88.81 85 ARG A N 1
ATOM 639 C CA . ARG A 1 85 ? 9.303 5.351 -0.679 1.00 88.81 85 ARG A CA 1
ATOM 640 C C . ARG A 1 85 ? 9.212 4.565 -1.984 1.00 88.81 85 ARG A C 1
ATOM 642 O O . ARG A 1 85 ? 10.107 4.636 -2.814 1.00 88.81 85 ARG A O 1
ATOM 649 N N . LEU A 1 86 ? 8.131 3.805 -2.156 1.00 90.00 86 LEU A N 1
ATOM 650 C CA . LEU A 1 86 ? 8.008 2.788 -3.212 1.00 90.00 86 LEU A CA 1
ATOM 651 C C . LEU A 1 86 ? 7.126 3.237 -4.382 1.00 90.00 86 LEU A C 1
ATOM 653 O O . LEU A 1 86 ? 7.220 2.693 -5.479 1.00 90.00 86 LEU A O 1
ATOM 657 N N . GLY A 1 87 ? 6.262 4.228 -4.164 1.00 91.75 87 GLY A N 1
ATOM 658 C CA . GLY A 1 87 ? 5.262 4.660 -5.133 1.00 91.75 87 GLY A CA 1
ATOM 659 C C . GLY A 1 87 ? 5.875 5.199 -6.423 1.00 91.75 87 GLY A C 1
ATOM 660 O O . GLY A 1 87 ? 5.393 4.858 -7.500 1.00 91.75 87 GLY A O 1
ATOM 661 N N . GLY A 1 88 ? 6.948 5.990 -6.324 1.00 92.44 88 GLY A N 1
ATOM 662 C CA . GLY A 1 88 ? 7.672 6.504 -7.493 1.00 92.44 88 GLY A CA 1
ATOM 663 C C . GLY A 1 88 ? 8.289 5.384 -8.334 1.00 92.44 88 GLY A C 1
ATOM 664 O O . GLY A 1 88 ? 8.048 5.315 -9.537 1.00 92.44 88 GLY A O 1
ATOM 665 N N . TRP A 1 89 ? 8.995 4.449 -7.689 1.00 93.56 89 TRP A N 1
ATOM 666 C CA . TRP A 1 89 ? 9.620 3.313 -8.373 1.00 93.56 89 TRP A CA 1
ATOM 667 C C . TRP A 1 89 ? 8.582 2.415 -9.046 1.00 93.56 89 TRP A C 1
ATOM 669 O O . TRP A 1 89 ? 8.708 2.092 -10.225 1.00 93.56 89 TRP A O 1
ATOM 679 N N . ASN A 1 90 ? 7.493 2.083 -8.346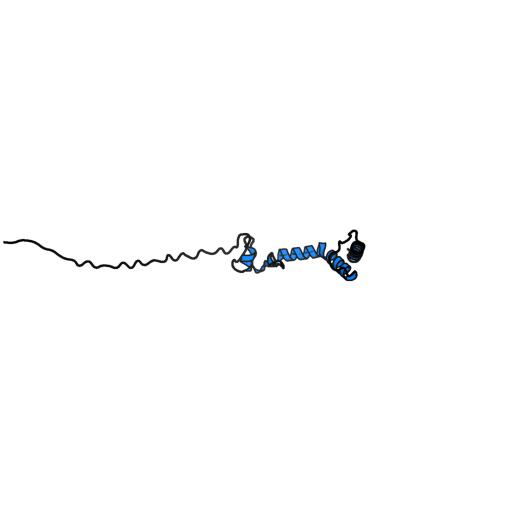 1.00 94.25 90 ASN A N 1
ATOM 680 C CA . ASN A 1 90 ? 6.423 1.269 -8.918 1.00 94.25 90 ASN A CA 1
ATOM 681 C C . ASN A 1 90 ? 5.780 1.937 -10.141 1.00 94.25 90 ASN A C 1
ATOM 683 O O . ASN A 1 90 ? 5.479 1.249 -11.115 1.00 94.25 90 ASN A O 1
ATOM 687 N N . LYS A 1 91 ? 5.586 3.264 -10.127 1.00 93.69 91 LYS A N 1
ATOM 688 C CA . LYS A 1 91 ? 5.077 4.005 -11.293 1.00 93.69 91 LYS A CA 1
ATOM 689 C C . LYS A 1 91 ? 6.036 3.926 -12.479 1.00 93.69 91 LYS A C 1
ATOM 691 O O . LYS A 1 91 ? 5.589 3.619 -13.582 1.00 93.69 91 LYS A O 1
ATOM 696 N N . ALA A 1 92 ? 7.331 4.130 -12.247 1.00 94.44 92 ALA A N 1
ATOM 697 C CA . ALA A 1 92 ? 8.352 4.031 -13.286 1.00 94.44 92 ALA A CA 1
ATOM 698 C C . ALA A 1 92 ? 8.426 2.619 -13.890 1.00 94.44 92 ALA A C 1
ATOM 700 O O . ALA A 1 92 ? 8.430 2.466 -15.110 1.00 94.44 92 ALA A O 1
ATOM 701 N N . VAL A 1 93 ? 8.380 1.574 -13.056 1.00 94.44 93 VAL A N 1
ATOM 702 C CA . VAL A 1 93 ? 8.343 0.177 -13.516 1.00 94.44 93 VAL A CA 1
ATOM 703 C C . VAL A 1 93 ? 7.074 -0.108 -14.321 1.00 94.44 93 VAL A C 1
ATOM 705 O O . VAL A 1 93 ? 7.154 -0.730 -15.377 1.00 94.44 93 VAL A O 1
ATOM 708 N N . MET A 1 94 ? 5.900 0.357 -13.879 1.00 94.12 94 MET A N 1
ATOM 709 C CA . MET A 1 94 ? 4.653 0.188 -14.639 1.00 94.12 94 MET A CA 1
ATOM 710 C C . MET A 1 94 ? 4.716 0.875 -16.009 1.00 94.12 94 MET A C 1
ATOM 712 O O . MET A 1 94 ? 4.291 0.286 -17.002 1.00 94.12 94 MET A O 1
ATOM 716 N N . ALA A 1 95 ? 5.263 2.090 -16.079 1.00 94.19 95 ALA A N 1
ATOM 717 C CA . ALA A 1 95 ? 5.456 2.809 -17.334 1.00 94.19 95 ALA A CA 1
ATOM 718 C C . ALA A 1 95 ? 6.456 2.088 -18.255 1.00 94.19 95 ALA A C 1
ATOM 720 O O . ALA A 1 95 ? 6.160 1.875 -19.430 1.00 94.19 95 ALA A O 1
ATOM 721 N N . ALA A 1 96 ? 7.583 1.612 -17.717 1.00 94.62 96 ALA A N 1
ATOM 722 C CA . ALA A 1 96 ? 8.564 0.828 -18.465 1.00 94.62 96 ALA A CA 1
ATOM 723 C C . ALA A 1 96 ? 7.966 -0.478 -19.014 1.00 94.62 96 ALA A C 1
ATOM 725 O O . ALA A 1 96 ? 8.187 -0.809 -20.177 1.00 94.62 96 ALA A O 1
ATOM 726 N N . ARG A 1 97 ? 7.154 -1.190 -18.219 1.00 95.00 97 ARG A N 1
ATOM 727 C CA . ARG A 1 97 ? 6.461 -2.412 -18.662 1.00 95.00 97 ARG A CA 1
ATOM 728 C C . ARG A 1 97 ? 5.506 -2.148 -19.818 1.00 95.00 97 ARG A C 1
ATOM 730 O O . ARG A 1 97 ? 5.500 -2.927 -20.765 1.00 95.00 97 ARG A O 1
ATOM 737 N N . LYS A 1 98 ? 4.725 -1.064 -19.746 1.00 93.69 98 LYS A N 1
ATOM 738 C CA . LYS A 1 98 ? 3.828 -0.654 -20.835 1.00 93.69 98 LYS A CA 1
ATOM 739 C C . LYS A 1 98 ? 4.617 -0.308 -22.097 1.00 93.69 98 LYS A C 1
ATOM 741 O O . LYS A 1 98 ? 4.298 -0.817 -23.161 1.00 93.69 98 LYS A O 1
ATOM 746 N N . ALA A 1 99 ? 5.683 0.479 -21.960 1.00 93.00 99 ALA A N 1
ATOM 747 C CA . ALA A 1 99 ? 6.508 0.921 -23.082 1.00 93.00 99 ALA A CA 1
ATOM 748 C C . ALA A 1 99 ? 7.322 -0.201 -23.752 1.00 93.00 99 ALA A C 1
ATOM 750 O O . ALA A 1 99 ? 7.816 -0.005 -24.855 1.00 93.00 99 ALA A O 1
ATOM 751 N N . LEU A 1 100 ? 7.519 -1.335 -23.076 1.00 92.06 100 LEU A N 1
ATOM 752 C CA . LEU A 1 100 ? 8.205 -2.519 -23.608 1.00 92.06 100 LEU A CA 1
ATOM 753 C C . LEU A 1 100 ? 7.237 -3.674 -23.916 1.00 92.06 100 LEU A C 1
ATOM 755 O O . LEU A 1 100 ? 7.685 -4.769 -24.236 1.00 92.06 100 LEU A O 1
ATOM 759 N N . GLY A 1 101 ? 5.922 -3.474 -23.763 1.00 92.31 101 GLY A N 1
ATOM 760 C CA . GLY A 1 101 ? 4.916 -4.501 -24.054 1.00 92.31 101 GLY A CA 1
ATOM 761 C C . GLY A 1 101 ? 5.006 -5.765 -23.187 1.00 92.31 101 GLY A C 1
ATOM 762 O O . GLY A 1 101 ? 4.523 -6.821 -23.589 1.00 92.31 101 GLY A O 1
ATOM 763 N N . VAL A 1 102 ? 5.613 -5.695 -21.996 1.00 91.25 102 VAL A N 1
ATOM 764 C CA . VAL A 1 102 ? 5.865 -6.879 -21.158 1.00 91.25 102 VAL A CA 1
ATOM 765 C C . VAL A 1 102 ? 4.563 -7.413 -20.552 1.00 91.25 102 VAL A C 1
ATOM 767 O O . VAL A 1 102 ? 4.042 -6.868 -19.568 1.00 91.25 102 VAL A O 1
ATOM 770 N N . LYS A 1 103 ? 4.066 -8.522 -21.106 1.00 89.25 103 LYS A N 1
ATOM 771 C CA . LYS A 1 103 ? 2.932 -9.303 -20.590 1.00 89.25 103 LYS A CA 1
ATOM 772 C C . LYS A 1 103 ? 3.432 -10.471 -19.732 1.00 89.25 103 LYS A C 1
ATOM 774 O O . LYS A 1 103 ? 4.506 -11.007 -19.973 1.00 89.25 103 LYS A O 1
ATOM 779 N N . GLY A 1 104 ? 2.669 -10.835 -18.703 1.00 90.44 104 GLY A N 1
ATOM 780 C CA . GLY A 1 104 ? 3.043 -11.913 -17.782 1.00 90.44 104 GLY A CA 1
ATOM 781 C C . GLY A 1 104 ? 4.207 -11.568 -16.845 1.00 90.44 104 GLY A C 1
ATOM 782 O O . GLY A 1 104 ? 4.537 -10.398 -16.609 1.00 90.44 104 GLY A O 1
ATOM 783 N N . PHE A 1 105 ? 4.807 -12.596 -16.254 1.00 91.50 105 PHE A N 1
ATOM 784 C CA . PHE A 1 105 ? 5.918 -12.439 -15.322 1.00 91.50 105 PHE A CA 1
ATOM 785 C C . PHE A 1 105 ? 7.222 -12.106 -16.060 1.00 91.50 105 PHE A 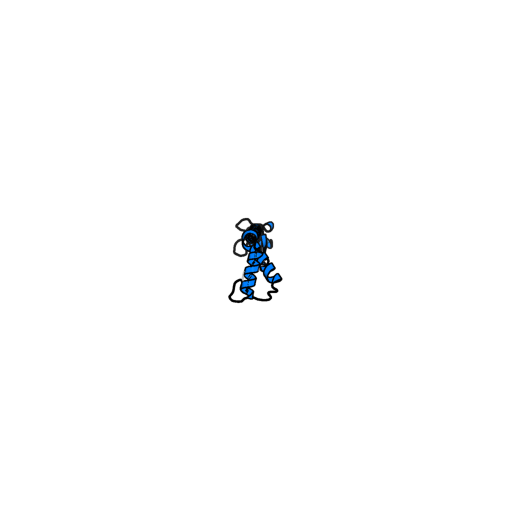C 1
ATOM 787 O O . PHE A 1 105 ? 7.549 -12.704 -17.077 1.00 91.50 105 PHE A O 1
ATOM 794 N N . CYS A 1 106 ? 7.982 -11.145 -15.536 1.00 90.50 106 CYS A N 1
ATOM 795 C CA . CYS A 1 106 ? 9.316 -10.816 -16.028 1.00 90.50 106 CYS A CA 1
ATOM 796 C C . CYS A 1 106 ? 10.161 -10.343 -14.846 1.00 90.50 106 CYS A C 1
ATOM 798 O O . CYS A 1 106 ? 9.771 -9.400 -14.150 1.00 90.50 106 CYS A O 1
ATOM 800 N N . ALA A 1 107 ? 11.294 -11.004 -14.612 1.00 92.75 107 ALA A N 1
ATOM 801 C CA . ALA A 1 107 ? 12.216 -10.639 -13.546 1.00 92.75 107 ALA A CA 1
ATOM 802 C C . ALA A 1 107 ? 12.912 -9.309 -13.877 1.00 92.75 107 ALA A C 1
ATOM 804 O O . ALA A 1 107 ? 13.624 -9.196 -14.876 1.00 92.75 107 ALA A O 1
ATOM 805 N N . ILE A 1 108 ? 12.721 -8.298 -13.028 1.00 91.69 108 ILE A N 1
ATOM 806 C CA . ILE A 1 108 ? 13.358 -6.986 -13.185 1.00 91.69 108 ILE A CA 1
ATOM 807 C C . ILE A 1 108 ? 14.866 -7.153 -12.958 1.00 91.69 108 ILE A C 1
ATOM 809 O O . ILE A 1 108 ? 15.280 -7.518 -11.862 1.00 91.69 108 ILE A O 1
ATOM 813 N N . GLY A 1 109 ? 15.684 -6.889 -13.980 1.00 90.12 109 GLY A N 1
ATOM 814 C CA . GLY A 1 109 ? 17.139 -7.066 -13.902 1.00 90.12 109 GLY A CA 1
ATOM 815 C C . GLY A 1 109 ? 17.607 -8.522 -13.913 1.00 90.12 109 GLY A C 1
ATOM 816 O O . GLY A 1 109 ? 18.733 -8.794 -13.510 1.00 90.12 109 GLY A O 1
ATOM 817 N N . GLY A 1 110 ? 16.754 -9.462 -14.332 1.00 90.00 110 GLY A N 1
ATOM 818 C CA . GLY A 1 110 ? 17.116 -10.876 -14.429 1.00 90.00 110 GLY A CA 1
ATOM 819 C C . GLY A 1 110 ? 18.139 -11.182 -15.532 1.00 90.00 110 GLY A C 1
ATOM 820 O O . GLY A 1 110 ? 18.620 -10.299 -16.240 1.00 90.00 110 GLY A O 1
ATOM 821 N N . LYS A 1 111 ? 18.448 -12.472 -15.717 1.00 90.38 111 LYS A N 1
ATOM 822 C CA . LYS A 1 111 ? 19.385 -12.939 -16.758 1.00 90.38 111 LYS A CA 1
ATOM 823 C C . LYS A 1 111 ? 18.860 -12.716 -18.183 1.00 90.38 111 LYS A C 1
ATOM 825 O O . LYS A 1 111 ? 19.664 -12.561 -19.099 1.00 90.38 111 LYS A O 1
ATOM 830 N N . SER A 1 112 ? 17.538 -12.672 -18.359 1.00 89.56 112 SER A N 1
ATOM 831 C CA . SER A 1 112 ? 16.908 -12.444 -19.659 1.00 89.56 112 SER A CA 1
ATOM 832 C C . SER A 1 112 ? 17.159 -11.025 -20.175 1.00 89.56 112 SER A C 1
ATOM 834 O O . SER A 1 112 ? 17.183 -10.051 -19.418 1.00 89.56 112 SER A O 1
ATOM 836 N N . THR A 1 113 ? 17.303 -10.901 -21.493 1.00 88.88 113 THR A N 1
ATOM 837 C CA . THR A 1 113 ? 17.491 -9.620 -22.195 1.00 88.88 113 THR A CA 1
ATOM 838 C C . THR A 1 113 ? 16.356 -8.641 -21.887 1.00 88.88 113 THR A C 1
ATOM 840 O O . THR A 1 113 ? 16.597 -7.489 -21.526 1.00 88.88 113 THR A O 1
ATOM 843 N N . GLN A 1 114 ? 15.116 -9.131 -21.900 1.00 89.81 114 GLN A N 1
ATOM 844 C CA . GLN A 1 114 ? 13.917 -8.370 -21.554 1.00 89.81 114 GLN A CA 1
ATOM 845 C C . GLN A 1 114 ? 13.933 -7.846 -20.107 1.00 89.81 114 GLN A C 1
ATOM 847 O O . GLN A 1 114 ? 13.544 -6.704 -19.860 1.00 89.81 114 GLN A O 1
ATOM 852 N N . GLY A 1 115 ? 14.410 -8.647 -19.147 1.00 92.25 115 GLY A N 1
ATOM 853 C CA . GLY A 1 115 ? 14.515 -8.247 -17.741 1.00 92.25 115 GLY A CA 1
ATOM 854 C C . GLY A 1 115 ? 15.545 -7.138 -17.515 1.00 92.25 115 GLY A C 1
ATOM 855 O O . GLY A 1 115 ? 15.281 -6.187 -16.772 1.00 92.25 115 GLY A O 1
ATOM 856 N N . LYS A 1 116 ? 16.693 -7.221 -18.201 1.00 93.88 116 LYS A N 1
ATOM 857 C CA . LYS A 1 116 ? 17.729 -6.173 -18.202 1.00 93.88 116 LYS A CA 1
ATOM 858 C C . LYS A 1 116 ? 17.211 -4.874 -18.825 1.00 93.88 116 LYS A C 1
ATOM 860 O O . LYS A 1 116 ? 17.335 -3.817 -18.207 1.00 93.88 116 LYS A O 1
ATOM 865 N N . ALA A 1 117 ? 16.558 -4.959 -19.987 1.00 93.12 117 ALA A N 1
ATOM 866 C CA . ALA A 1 117 ? 15.958 -3.807 -20.664 1.00 93.12 117 ALA A CA 1
ATOM 867 C C . ALA A 1 117 ? 14.881 -3.123 -19.803 1.00 93.12 117 ALA A C 1
ATOM 869 O O . ALA A 1 117 ? 14.835 -1.894 -19.707 1.00 93.12 117 ALA A O 1
ATOM 870 N N . LEU A 1 118 ? 14.053 -3.914 -19.111 1.00 94.06 118 LEU A N 1
ATOM 871 C CA . LEU A 1 118 ? 13.037 -3.402 -18.197 1.00 94.06 118 LEU A CA 1
ATOM 872 C C . LEU A 1 118 ? 13.650 -2.602 -17.043 1.00 94.06 118 LEU A C 1
ATOM 874 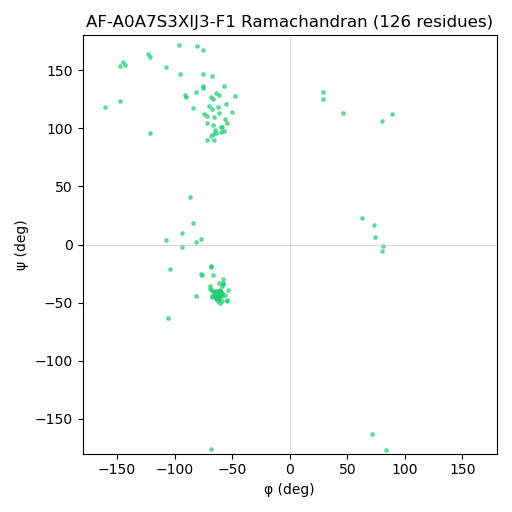O O . LEU A 1 118 ? 13.158 -1.518 -16.729 1.00 94.06 118 LEU A O 1
ATOM 878 N N .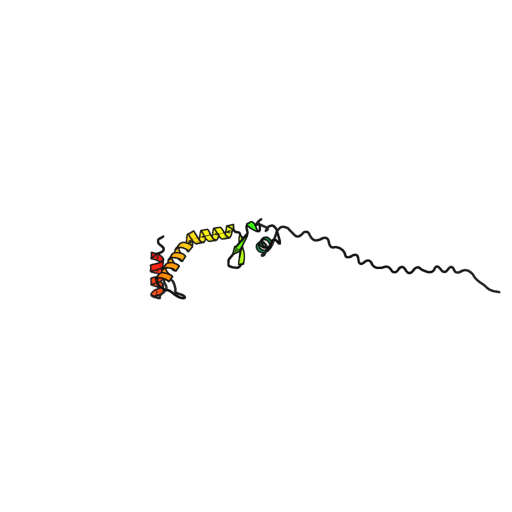 LEU A 1 119 ? 14.721 -3.110 -16.424 1.00 93.62 119 LEU A N 1
ATOM 879 C CA . LEU A 1 119 ? 15.413 -2.408 -15.342 1.00 93.62 119 LEU A CA 1
ATOM 880 C C . LEU A 1 119 ? 16.046 -1.102 -15.831 1.00 93.62 119 LEU A C 1
ATOM 882 O O . LEU A 1 119 ? 15.894 -0.077 -15.167 1.00 93.62 119 LEU A O 1
ATOM 886 N N . ALA A 1 120 ? 16.727 -1.129 -16.979 1.00 94.06 120 ALA A N 1
ATOM 887 C CA . ALA A 1 120 ? 17.354 0.055 -17.560 1.00 94.06 120 ALA A CA 1
ATOM 888 C C . ALA A 1 120 ? 16.318 1.160 -17.822 1.00 94.06 120 ALA A C 1
ATOM 890 O O . ALA A 1 120 ? 16.478 2.289 -17.356 1.00 94.06 120 ALA A O 1
ATOM 891 N N . LYS A 1 121 ? 15.193 0.816 -18.463 1.00 92.44 121 LYS A N 1
ATOM 892 C CA . LYS A 1 121 ? 14.117 1.773 -18.752 1.00 92.44 121 LYS A CA 1
ATOM 893 C C . LYS A 1 121 ? 13.403 2.255 -17.487 1.00 92.44 121 LYS A C 1
ATOM 895 O O . LYS A 1 121 ? 13.099 3.438 -17.372 1.00 92.44 121 LYS A O 1
ATOM 900 N N . ALA A 1 122 ? 13.171 1.376 -16.509 1.00 94.50 122 ALA A N 1
ATOM 901 C CA . ALA A 1 122 ? 12.583 1.766 -15.228 1.00 94.50 122 ALA A CA 1
ATOM 902 C C . ALA A 1 122 ? 13.481 2.741 -14.452 1.00 94.50 122 ALA A C 1
ATOM 904 O O . ALA A 1 122 ? 12.973 3.715 -13.906 1.00 94.50 122 ALA A O 1
ATOM 905 N N . ARG A 1 123 ? 14.804 2.524 -14.438 1.00 93.50 123 ARG A N 1
ATOM 906 C CA . ARG A 1 123 ? 15.772 3.455 -13.833 1.00 93.50 123 ARG A CA 1
ATOM 907 C C . ARG A 1 123 ? 15.789 4.806 -14.545 1.00 93.50 123 ARG A C 1
ATOM 909 O O . ARG A 1 123 ? 15.765 5.821 -13.862 1.00 93.50 123 ARG A O 1
ATOM 916 N N . ALA A 1 124 ? 15.752 4.818 -15.878 1.00 92.19 124 ALA A N 1
ATOM 917 C CA . ALA A 1 124 ? 15.695 6.056 -16.657 1.00 92.19 124 ALA A CA 1
ATOM 918 C C . ALA A 1 124 ? 14.434 6.890 -16.354 1.00 92.19 124 ALA A C 1
ATOM 920 O O . ALA A 1 124 ? 14.507 8.108 -16.225 1.00 92.19 124 ALA A O 1
ATOM 921 N N . LEU A 1 125 ? 13.279 6.233 -16.189 1.00 92.00 125 LEU A N 1
ATOM 922 C CA . LEU A 1 125 ? 12.015 6.891 -15.831 1.00 92.00 125 LEU A CA 1
ATOM 923 C C . LEU A 1 125 ? 11.930 7.275 -14.346 1.00 92.00 125 LEU A C 1
ATOM 925 O O . LEU A 1 125 ? 11.201 8.196 -13.988 1.00 92.00 125 LEU A O 1
ATOM 929 N N . TYR A 1 126 ? 12.656 6.575 -13.476 1.00 90.38 126 TYR A N 1
ATOM 930 C CA . TYR A 1 126 ? 12.710 6.830 -12.037 1.00 90.38 126 TYR A CA 1
ATOM 931 C C . TYR A 1 126 ? 13.770 7.877 -11.677 1.00 90.38 126 TYR A C 1
ATOM 933 O O . TYR A 1 126 ? 14.485 7.714 -10.690 1.00 90.38 126 TYR A O 1
ATOM 941 N N . ARG A 1 127 ? 13.894 8.952 -12.467 1.00 70.38 127 ARG A N 1
ATOM 942 C CA . ARG A 1 127 ? 14.742 10.089 -12.084 1.00 70.38 127 ARG A CA 1
ATOM 943 C C . ARG A 1 127 ? 14.371 10.505 -10.659 1.00 70.38 127 ARG A C 1
ATOM 945 O O . ARG A 1 127 ? 13.217 10.842 -10.392 1.00 70.38 127 ARG A O 1
ATOM 952 N N . LYS A 1 128 ? 15.334 10.319 -9.761 1.00 58.06 128 LYS A N 1
ATOM 953 C CA . LYS A 1 128 ? 15.200 10.539 -8.326 1.00 58.06 128 LYS A CA 1
ATOM 954 C C . LYS A 1 128 ? 15.363 12.011 -8.012 1.00 58.06 128 LYS A C 1
ATOM 956 O O . LYS A 1 128 ? 16.200 12.641 -8.692 1.00 58.06 128 LYS A O 1
#

InterPro domains:
  IPR043928 DVNP family [PF19060] (39-121)

Foldseek 3Di:
DDDDDDDDDDDDDPPPPPPPPPPPPPPDPDDAQEADDPCRLVCQLVVVHAAYPVRDHNVQWDADPVRDIDGPVVVVVVVVVCVVPPVLLVVLLVVLCVVLVPDDDDQQCDPDPSNVSSVVSSVVSSPD

Sequence (128 aa):
VARVATKKVTKKATRKATKKVTKKVKKAKRVSKTARGKLAKSAVFKGRKEKTVGGLKASDLMKSKSGKIVSKKQSMSAKKNFAKRLGGWNKAVMAARKALGVKGFCAIGGKSTQGKALLAKARALYRK

Secondary structure (DSSP, 8-state):
-------------------------PPPP---SEE-STTHHHHHHTTSSSEETT---GGGEEE-TTS-EEEHHHHHHHHHHHIIIIIHHHHHHHHHHHHTT--S---TT-SSHHHHHHHHHHHHH---

=== Feature glossary ===
Key to the feature types in this record:

Secondary structure (8-state, DSSP). Secondary structure is the local, repeating backbone conformation. DSSP classifies it into eight states by reading the hydrogen-bond network: three helix types (H, G, I), two β types (E, B), two non-regular types (T, S), and unstructured coil (-).

Backbone torsions (φ/ψ). Backbone dihedral angles. Every residue except chain termini has a φ (preceding-C → N → Cα → C) and a ψ (N → Cα → C → next-N). They are reported in degrees following the IUPAC sign convention. Secondary structure is essentially a statement about which (φ, ψ) basin each residue occupies.

Predicted aligned error. Predicted Aligned Error (PAE) is an AlphaFold confidence matrix: entry (i, j) is the expected error in the position of residue j, in ångströms, when the prediction is superimposed on the true structure at residue i. Low PAE within a block of residues means that block is internally rigid and well-predicted; high PAE between two blocks means their relative placement is uncertain even if each block individually is confident.

B-factor. B-factor (Debye–Waller factor) reflects atomic displacement in the crystal lattice. It is an experimental observable (units Å²), not a prediction; low values mean the atom is pinned down, high values mean it moves or is heterogeneous across the crystal.

Secondary structure (3-state, P-SEA). Three-state secondary structure (P-SEA) collapses the eight DSSP classes into helix (a), strand (b), and coil (c). P-SEA assigns these from Cα geometry alone — distances and angles — without requiring backbone oxygens, so it works on any Cα trace.

Sequence. Primary structure: the covalent order of the twenty standard amino acids along the backbone. Two proteins with the same sequence will (almost always) fold to the same structure; two with 30% identity often share a fold but not the details.

pLDDT. pLDDT is the predicted lDDT-Cα score: AlphaFold's confidence that the local environment of each residue (all inter-atomic distances within 15 Å) is correctly placed. It is a per-residue number between 0 and 100, with higher meaning more reliable.

InterPro / GO / CATH / organism. Functional annotations link the protein to curated databases. InterPro entries identify conserved domains and families by matching the sequence against member-database signatures (Pfam, PROSITE, CDD, …). Gene Ontology (GO) terms describe molecular f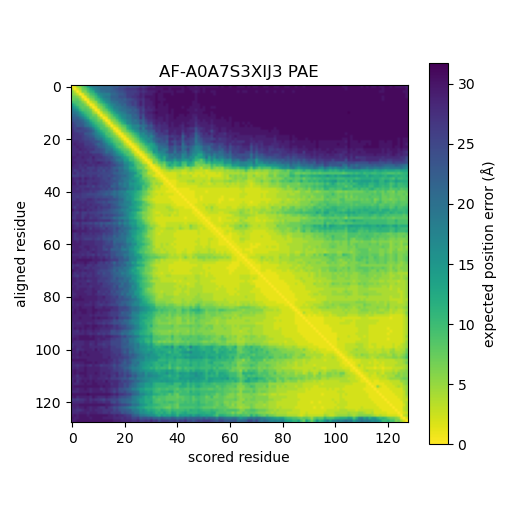unction, biological process, and cellular component in a controlled vocabulary. CATH places the structure in a hierarchical fold classification (Class/Architecture/Topology/Homologous-superfamily). The organism is the source species.

Contact-map, Ramachandran, and PAE plots. Three diagnostic plots accompany the record. The Cα contact map visualizes the tertiary structure as a 2D adjacency matrix (8 Å cutoff, sequence-local contacts suppressed). The Ramachandran plot shows the distribution of backbone (φ, ψ) torsions, with points in the α and β basins reflecting secondary structure content. The PAE plot shows AlphaFold's inter-residue confidence as a color matrix.

mmCIF coordinates. The mmCIF table is the protein's shape written out atom by atom. For each backbone N, Cα, C, and carbonyl O, it records an (x, y, z) coordinate triple in Å plus the residue type, chain letter, and residue number.

Radius of gyration, Cα contacts, bounding box. Three whole-structure scalars: the radius of gyration (RMS distance of Cα from centroid, in Å), the count of Cα–Cα contacts (pairs closer than 8 Å and separated by more than four residues in sequence — i.e. tertiary, not local, contacts), and the bounding-box dimensions. Together they distinguish compact globular folds from extended fibres or disordered chains.

Foldseek 3Di. The Foldseek 3Di string encodes local tertiary geometry as a 20-letter alphabet — one character per residue — derived from the relative positions of nearby Cα atoms. Unlike the amino-acid sequence, 3Di is a direct function of the 3D structure, so two proteins with the same fold have similar 3Di strings even at low sequence identity.

Rendered structure images. Six rendered views show the 3D structure from the faces of a cube — i.e. along ±x, ±y, ±z. Rendering representation is drawn randomly per protein from cartoon (secondary-structure ribbons), sticks (backbone bonds), or molecular surface; coloring is either N→C rainbow (blue at the N-terminus through red at the C-terminus) or one color per chain.

Nearest PDB structures. The Foldseek neighbor list gives the closest experimentally determined structures in the PDB, ranked by structural alignment. TM-score near 1 means near-identical fold; near 0.3 means only rough topology match. This is how one finds what a novel AlphaFold prediction most resembles in the solved-structure universe.

Solvent-accessible surface area. SASA measures how much of the protein is reachable by solvent. It is computed by rolling a water-sized probe over the atomic surface and summing the exposed area (Å²). Per-residue SASA distinguishes core (buried, low SASA) from surface (exposed, high SASA) residues; total SASA is a whole-molecule size measure.